Protein AF-A0A1V4HTJ2-F1 (afdb_monomer)

Structure (mmCIF, N/CA/C/O backbone):
data_AF-A0A1V4HTJ2-F1
#
_entry.id   AF-A0A1V4HTJ2-F1
#
loop_
_atom_site.group_PDB
_atom_site.id
_atom_site.type_symbol
_atom_site.label_atom_id
_atom_site.label_alt_id
_atom_site.label_comp_id
_atom_site.label_asym_id
_atom_site.label_entity_id
_atom_site.label_seq_id
_atom_site.pdbx_PDB_ins_code
_atom_site.Cartn_x
_atom_site.Cartn_y
_atom_site.Cartn_z
_atom_site.occupancy
_atom_site.B_iso_or_equiv
_atom_site.auth_seq_id
_atom_site.auth_comp_id
_atom_site.auth_asym_id
_atom_site.auth_atom_id
_atom_site.pdbx_PDB_model_num
ATOM 1 N N . MET A 1 1 ? 7.759 15.441 -9.128 1.00 56.00 1 MET A N 1
ATOM 2 C CA . MET A 1 1 ? 7.019 14.604 -8.163 1.00 56.00 1 MET A CA 1
ATOM 3 C C . MET A 1 1 ? 8.065 13.870 -7.343 1.00 56.00 1 MET A C 1
ATOM 5 O O . MET A 1 1 ? 8.977 13.330 -7.951 1.00 56.00 1 MET A O 1
ATOM 9 N N . ASP A 1 2 ? 8.025 13.967 -6.013 1.00 75.94 2 ASP A N 1
ATOM 10 C CA . ASP A 1 2 ? 9.022 13.337 -5.131 1.00 75.94 2 ASP A CA 1
ATOM 11 C C . ASP A 1 2 ? 8.776 11.819 -5.038 1.00 75.94 2 ASP A C 1
ATOM 13 O O . ASP A 1 2 ? 7.620 11.386 -5.021 1.00 75.94 2 ASP A O 1
ATOM 17 N N . PHE A 1 3 ? 9.842 11.015 -4.963 1.00 71.44 3 PHE A N 1
ATOM 18 C CA . PHE A 1 3 ? 9.771 9.553 -4.861 1.00 71.44 3 PHE A CA 1
ATOM 19 C C . PHE A 1 3 ? 8.927 9.114 -3.662 1.00 71.44 3 PHE A C 1
ATOM 21 O O . PHE A 1 3 ? 8.129 8.188 -3.782 1.00 71.44 3 PHE A O 1
ATOM 28 N N . ARG A 1 4 ? 8.999 9.837 -2.536 1.00 74.19 4 ARG A N 1
ATOM 29 C CA . ARG A 1 4 ? 8.154 9.568 -1.358 1.00 74.19 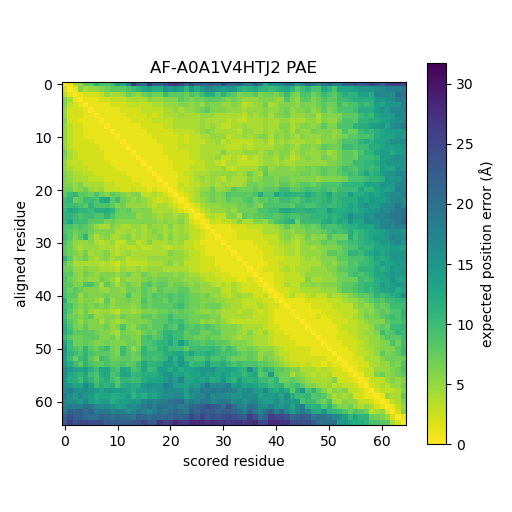4 ARG A CA 1
ATOM 30 C C . ARG A 1 4 ? 6.661 9.689 -1.661 1.00 74.19 4 ARG A C 1
ATOM 32 O O . ARG A 1 4 ? 5.863 8.895 -1.176 1.00 74.19 4 ARG A O 1
ATOM 39 N N . THR A 1 5 ? 6.275 10.660 -2.492 1.00 76.25 5 THR A N 1
ATOM 40 C CA . THR A 1 5 ? 4.870 10.838 -2.893 1.00 76.25 5 THR A CA 1
ATOM 41 C C . THR A 1 5 ? 4.410 9.696 -3.797 1.00 76.25 5 THR A C 1
ATOM 43 O O . THR A 1 5 ? 3.294 9.209 -3.637 1.00 76.25 5 THR A O 1
ATOM 46 N N . ALA A 1 6 ? 5.272 9.237 -4.709 1.00 75.38 6 ALA A N 1
ATOM 47 C CA . ALA A 1 6 ? 4.979 8.091 -5.567 1.00 75.38 6 ALA A CA 1
ATOM 48 C C . ALA A 1 6 ? 4.812 6.800 -4.749 1.00 75.38 6 ALA A C 1
ATOM 50 O O . ALA A 1 6 ? 3.810 6.106 -4.909 1.00 75.38 6 ALA A O 1
ATOM 51 N N . TYR A 1 7 ? 5.715 6.531 -3.800 1.00 76.75 7 TYR A N 1
ATOM 52 C CA . TYR A 1 7 ? 5.594 5.381 -2.899 1.00 76.75 7 TYR A CA 1
ATOM 53 C C . TYR A 1 7 ? 4.312 5.418 -2.076 1.00 76.75 7 TYR A C 1
ATOM 55 O O . TYR A 1 7 ? 3.615 4.412 -1.984 1.00 76.75 7 TYR A O 1
ATOM 63 N N . LYS A 1 8 ? 3.953 6.587 -1.537 1.00 80.62 8 LYS A N 1
ATOM 64 C CA . LYS A 1 8 ? 2.710 6.755 -0.781 1.00 80.62 8 LYS A CA 1
ATOM 65 C C . LYS A 1 8 ? 1.478 6.345 -1.594 1.00 80.62 8 LYS A C 1
ATOM 67 O O . LYS A 1 8 ? 0.595 5.678 -1.062 1.00 80.62 8 LYS A O 1
ATOM 72 N N . MET A 1 9 ? 1.429 6.720 -2.874 1.00 81.31 9 MET A N 1
ATOM 73 C CA . MET A 1 9 ? 0.328 6.355 -3.771 1.00 81.31 9 MET A CA 1
ATOM 74 C C . MET A 1 9 ? 0.294 4.853 -4.061 1.00 81.31 9 MET A C 1
ATOM 76 O O . MET A 1 9 ? -0.777 4.260 -3.996 1.00 81.31 9 MET A O 1
ATOM 80 N N . VAL A 1 10 ? 1.448 4.233 -4.326 1.00 81.88 10 VAL A N 1
ATOM 81 C CA . VAL A 1 10 ? 1.541 2.787 -4.594 1.00 81.88 10 VAL A CA 1
ATOM 82 C C . VAL A 1 10 ? 1.117 1.968 -3.375 1.00 81.88 10 VAL A C 1
ATOM 84 O O . VAL A 1 10 ? 0.285 1.074 -3.498 1.00 81.88 10 VAL A O 1
ATOM 87 N N . ILE A 1 11 ? 1.632 2.307 -2.188 1.00 82.31 11 ILE A N 1
ATOM 88 C CA . ILE A 1 11 ? 1.287 1.617 -0.936 1.00 82.31 11 ILE A CA 1
ATOM 89 C C . ILE A 1 11 ? -0.214 1.743 -0.661 1.00 82.31 11 ILE A C 1
ATOM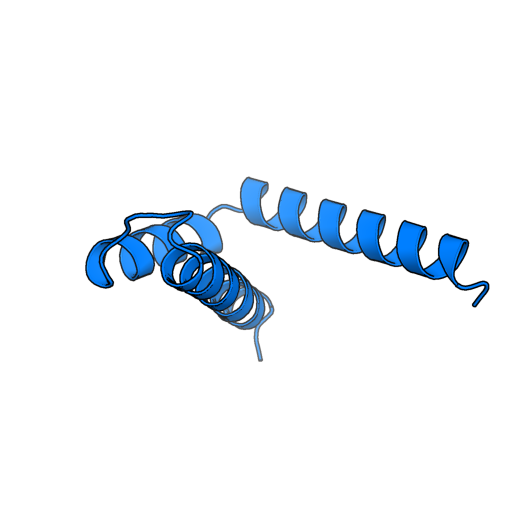 91 O O . ILE A 1 11 ? -0.859 0.753 -0.325 1.00 82.31 11 ILE A O 1
ATOM 95 N N . LYS A 1 12 ? -0.778 2.948 -0.823 1.00 84.88 12 LYS A N 1
ATOM 96 C CA . LYS A 1 12 ? -2.211 3.178 -0.623 1.00 84.88 12 LYS A CA 1
ATOM 97 C C . LYS A 1 12 ? -3.052 2.330 -1.578 1.00 84.88 12 LYS A C 1
ATOM 99 O O . LYS A 1 12 ? -3.927 1.614 -1.108 1.00 84.88 12 LYS A O 1
ATOM 104 N N . ASN A 1 13 ? -2.737 2.365 -2.872 1.00 85.50 13 ASN A N 1
ATOM 105 C CA . ASN A 1 13 ? -3.468 1.619 -3.892 1.00 85.50 13 ASN A CA 1
ATOM 106 C C . ASN A 1 13 ? -3.459 0.106 -3.621 1.00 85.50 13 ASN A C 1
ATOM 108 O O . ASN A 1 13 ? -4.496 -0.537 -3.735 1.00 85.50 13 ASN A O 1
ATOM 112 N N . GLU A 1 14 ? -2.323 -0.474 -3.211 1.00 83.62 14 GLU A N 1
ATOM 113 C CA . GLU A 1 14 ? -2.301 -1.916 -2.928 1.00 83.62 14 GLU A CA 1
ATOM 114 C C . GLU A 1 14 ? -3.029 -2.317 -1.655 1.00 83.62 14 GLU A C 1
ATOM 116 O O . GLU A 1 14 ? -3.640 -3.383 -1.591 1.00 83.62 14 GLU A O 1
ATOM 121 N N . LEU A 1 15 ? -3.003 -1.470 -0.632 1.00 83.44 15 LEU A N 1
ATOM 122 C CA . LEU A 1 15 ? -3.786 -1.732 0.567 1.00 83.44 15 LEU A CA 1
ATOM 123 C C . LEU A 1 15 ? -5.294 -1.613 0.287 1.00 83.44 15 LEU A C 1
ATOM 125 O O . LEU A 1 15 ? -6.054 -2.417 0.822 1.00 83.44 15 LEU A O 1
ATOM 129 N N . GLU A 1 16 ? -5.719 -0.680 -0.571 1.00 82.38 16 GLU A N 1
ATOM 130 C CA . GLU A 1 16 ? -7.108 -0.572 -1.046 1.00 82.38 16 GLU A CA 1
ATOM 131 C C . GLU A 1 16 ? -7.533 -1.824 -1.828 1.00 82.38 16 GLU A C 1
ATOM 133 O O . GLU A 1 16 ? -8.556 -2.419 -1.494 1.00 82.38 16 GLU A O 1
ATOM 138 N N . ASN A 1 17 ? -6.705 -2.310 -2.762 1.00 83.88 17 ASN A N 1
ATOM 139 C CA . ASN A 1 17 ? -6.963 -3.565 -3.482 1.00 83.88 17 ASN A CA 1
ATOM 140 C C . ASN A 1 17 ? -7.155 -4.754 -2.525 1.00 83.88 17 ASN A C 1
ATOM 142 O O . ASN A 1 17 ? -8.076 -5.553 -2.684 1.00 83.88 17 ASN A O 1
ATOM 146 N N . LEU A 1 18 ? -6.306 -4.877 -1.500 1.00 84.25 18 LEU A N 1
ATOM 147 C CA . LEU A 1 18 ? -6.412 -5.962 -0.521 1.00 84.25 18 LEU A CA 1
ATOM 148 C C . LEU A 1 18 ? -7.679 -5.862 0.344 1.00 84.25 18 LEU A C 1
ATOM 150 O O . LEU A 1 18 ? -8.195 -6.896 0.786 1.00 84.25 18 LEU A O 1
ATOM 154 N N . ILE A 1 19 ? -8.170 -4.646 0.595 1.00 85.06 19 ILE A N 1
ATOM 155 C CA . ILE A 1 19 ? -9.452 -4.415 1.271 1.00 85.06 19 ILE A CA 1
ATOM 156 C C . ILE A 1 19 ? -10.607 -4.839 0.362 1.00 85.06 19 ILE A C 1
ATOM 158 O O . ILE A 1 19 ? -11.466 -5.607 0.798 1.00 85.06 19 ILE A O 1
ATOM 162 N N . ASP A 1 20 ? -10.592 -4.420 -0.904 1.00 86.81 20 ASP A N 1
ATOM 163 C CA . ASP A 1 20 ? -11.623 -4.757 -1.892 1.00 86.81 20 A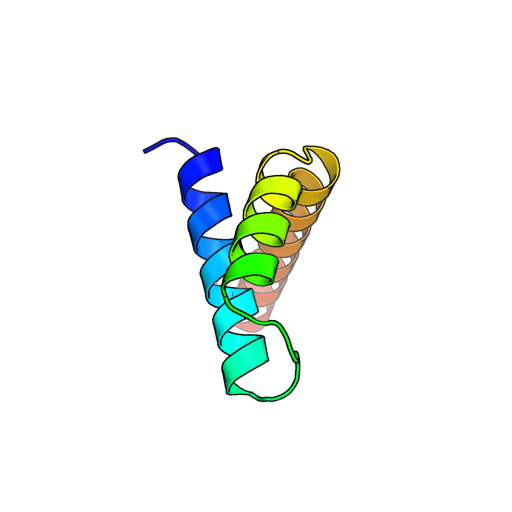SP A CA 1
ATOM 164 C C . ASP A 1 20 ? -11.703 -6.272 -2.157 1.00 86.81 20 ASP A C 1
ATOM 166 O O . ASP A 1 20 ? -12.790 -6.836 -2.308 1.00 86.81 20 ASP A O 1
ATOM 170 N N . GLU A 1 21 ? -10.564 -6.971 -2.120 1.00 90.56 21 GLU A N 1
ATOM 171 C CA . GLU A 1 21 ? -10.483 -8.436 -2.200 1.00 90.56 21 GLU A CA 1
ATOM 172 C C . GLU A 1 21 ? -10.948 -9.156 -0.912 1.00 90.56 21 GLU A C 1
ATOM 174 O O . GLU A 1 21 ? -10.895 -10.387 -0.843 1.00 90.56 21 GLU A O 1
ATOM 179 N N . ASN A 1 22 ? -11.395 -8.432 0.125 1.00 85.19 22 ASN A N 1
ATOM 180 C CA . ASN A 1 22 ? -11.698 -8.946 1.472 1.00 85.19 22 ASN A CA 1
ATOM 181 C C . ASN A 1 22 ? -10.527 -9.702 2.136 1.00 85.19 22 ASN A C 1
ATOM 183 O O . ASN A 1 22 ? -10.725 -10.505 3.052 1.00 85.19 22 ASN A O 1
ATOM 187 N N . ARG A 1 23 ? -9.289 -9.460 1.695 1.00 81.12 23 ARG A N 1
ATOM 188 C CA . ARG A 1 23 ? -8.072 -10.062 2.270 1.00 81.12 23 ARG A CA 1
ATOM 189 C C . ARG A 1 23 ? -7.529 -9.253 3.439 1.00 81.12 23 ARG A C 1
ATOM 191 O O . ARG A 1 23 ? -6.701 -9.747 4.204 1.00 81.12 23 ARG A O 1
ATOM 198 N N . LEU A 1 24 ? -8.008 -8.024 3.580 1.00 8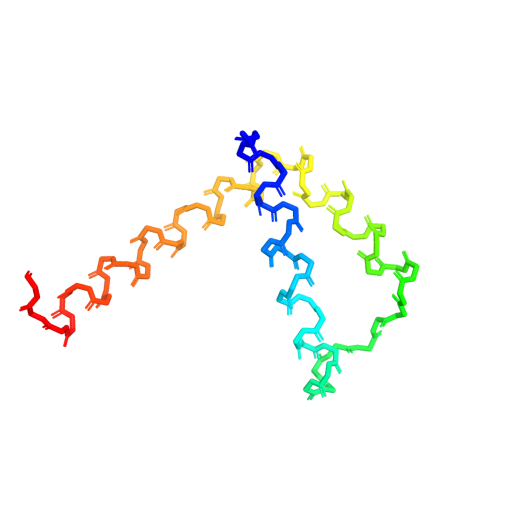1.62 24 LEU A N 1
ATOM 199 C CA . LEU A 1 24 ? -7.631 -7.085 4.615 1.00 81.62 24 LEU A CA 1
ATOM 200 C C . LEU A 1 24 ? -8.898 -6.400 5.133 1.00 81.62 24 LEU A C 1
ATOM 202 O O . LEU A 1 24 ? -9.651 -5.815 4.368 1.00 81.62 24 LEU A O 1
ATOM 206 N N . SER A 1 25 ? -9.145 -6.452 6.440 1.00 84.00 25 SER A N 1
ATOM 207 C CA . SER A 1 25 ? -10.256 -5.715 7.052 1.00 84.00 25 SER A CA 1
ATOM 208 C C . SER A 1 25 ? -9.706 -4.473 7.742 1.00 84.00 25 SER A C 1
ATOM 210 O O . SER A 1 25 ? -9.496 -4.465 8.957 1.00 84.00 25 SER A O 1
ATOM 212 N N . LEU A 1 26 ? -9.441 -3.437 6.951 1.00 82.81 26 LEU A N 1
ATOM 213 C CA . LEU A 1 26 ? -8.954 -2.140 7.412 1.00 82.81 26 LEU A CA 1
ATOM 214 C C . LEU A 1 26 ? -9.972 -1.058 7.046 1.00 82.81 26 LEU A C 1
ATOM 216 O O . LEU A 1 26 ? -10.452 -1.000 5.920 1.00 82.81 26 LEU A O 1
ATOM 220 N N . ASP A 1 27 ? -10.324 -0.221 8.019 1.00 86.19 27 ASP A N 1
ATOM 221 C CA . ASP A 1 27 ? -11.107 0.987 7.759 1.00 86.19 27 ASP A CA 1
ATOM 222 C C . ASP A 1 27 ? -10.213 2.085 7.156 1.00 86.19 27 ASP A C 1
ATOM 224 O O . ASP A 1 27 ? -8.982 2.029 7.243 1.00 86.19 27 ASP A O 1
ATOM 228 N N . SER A 1 28 ? -10.831 3.090 6.527 1.00 80.06 28 SER A N 1
ATOM 229 C CA . SER A 1 28 ? -10.100 4.142 5.809 1.00 80.06 28 SER A CA 1
ATOM 230 C C . SER A 1 28 ? -9.155 4.936 6.714 1.00 80.06 28 SER A C 1
ATOM 232 O O . SER A 1 28 ? -8.090 5.350 6.279 1.00 80.06 28 SER A O 1
ATOM 234 N N . GLU A 1 29 ? -9.515 5.143 7.983 1.00 85.75 29 GLU A N 1
ATOM 235 C CA . GLU A 1 29 ? -8.693 5.902 8.930 1.00 85.75 29 GLU A CA 1
ATOM 236 C C . GLU A 1 29 ? -7.400 5.152 9.276 1.00 85.75 29 GLU A C 1
ATOM 238 O O . GLU A 1 29 ? -6.308 5.727 9.244 1.00 85.75 29 GLU A O 1
ATOM 243 N N . LYS A 1 30 ? -7.496 3.845 9.539 1.00 86.00 30 LYS A N 1
ATOM 244 C CA . LYS A 1 30 ? -6.321 3.005 9.790 1.00 86.00 30 LYS A CA 1
ATOM 245 C C . LYS A 1 30 ? -5.489 2.779 8.536 1.00 86.00 30 LYS A C 1
ATOM 247 O O . LYS A 1 30 ? -4.270 2.681 8.654 1.00 86.00 30 LYS A O 1
ATOM 252 N N . LEU A 1 31 ? -6.113 2.709 7.360 1.00 83.62 31 LEU A N 1
ATOM 253 C CA . LEU A 1 31 ? -5.405 2.680 6.081 1.00 83.62 31 LEU A CA 1
ATOM 254 C C . LEU A 1 31 ? -4.528 3.929 5.928 1.00 83.62 31 LEU A C 1
ATOM 256 O O . LEU A 1 31 ? -3.326 3.814 5.698 1.00 83.62 31 LEU A O 1
ATOM 260 N N . GLU A 1 32 ? -5.106 5.115 6.121 1.00 83.62 32 GLU A N 1
ATOM 261 C CA . GLU A 1 32 ? -4.379 6.381 6.022 1.00 83.62 32 GLU A CA 1
ATOM 262 C C . GLU A 1 32 ? -3.231 6.452 7.042 1.00 83.62 32 GLU A C 1
ATOM 264 O O . GLU A 1 32 ? -2.116 6.853 6.703 1.00 83.62 32 GLU A O 1
ATOM 269 N N . ALA A 1 33 ? -3.477 6.024 8.285 1.00 85.69 33 ALA A N 1
ATOM 270 C CA . ALA A 1 33 ? -2.457 5.963 9.328 1.00 85.69 33 ALA A CA 1
ATOM 271 C C . ALA A 1 33 ? -1.318 4.996 8.966 1.00 85.69 33 ALA A C 1
ATOM 273 O O . ALA A 1 33 ? -0.148 5.343 9.112 1.00 85.69 33 ALA A O 1
ATOM 274 N N . LEU A 1 34 ? -1.646 3.812 8.445 1.00 84.12 34 LEU A N 1
ATOM 275 C CA . LEU A 1 34 ? -0.669 2.809 8.032 1.00 84.12 34 LEU A CA 1
ATOM 276 C C . LEU A 1 34 ? 0.188 3.311 6.866 1.00 84.12 34 LEU A C 1
ATOM 278 O O . LEU A 1 34 ? 1.410 3.226 6.926 1.00 84.12 34 LEU A O 1
ATOM 282 N N . VAL A 1 35 ? -0.429 3.904 5.843 1.00 85.38 35 VAL A N 1
ATOM 283 C CA . VAL A 1 35 ? 0.283 4.532 4.720 1.00 85.38 35 VAL A CA 1
ATOM 284 C C . VAL A 1 35 ? 1.211 5.644 5.220 1.00 85.38 35 VAL A C 1
ATOM 286 O O . VAL A 1 35 ? 2.352 5.750 4.767 1.00 85.38 35 VAL A O 1
ATOM 289 N N . ASN A 1 36 ? 0.749 6.455 6.178 1.00 83.56 36 ASN A N 1
ATOM 290 C CA . ASN A 1 36 ? 1.554 7.521 6.770 1.00 83.56 36 ASN A CA 1
ATOM 291 C C . ASN A 1 36 ? 2.764 6.985 7.553 1.00 83.56 36 ASN A C 1
ATOM 293 O O . ASN A 1 36 ? 3.823 7.595 7.505 1.00 83.56 36 ASN A O 1
ATOM 297 N N . VAL A 1 37 ? 2.662 5.830 8.204 1.00 85.62 37 VAL A N 1
ATOM 298 C CA . VAL A 1 37 ? 3.822 5.203 8.856 1.00 85.62 37 VAL A CA 1
ATOM 299 C C . VAL A 1 37 ? 4.766 4.586 7.818 1.00 85.62 37 VAL A C 1
ATOM 301 O O . VAL A 1 37 ? 5.965 4.848 7.833 1.00 85.62 37 VAL A O 1
ATOM 304 N N . LEU A 1 38 ? 4.232 3.815 6.869 1.00 82.56 38 LEU A N 1
ATOM 305 C CA . LEU A 1 38 ? 5.038 3.052 5.912 1.00 82.56 38 LEU A CA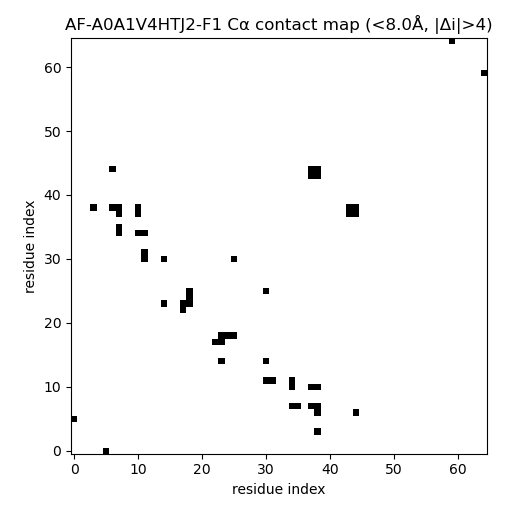 1
ATOM 306 C C . LEU A 1 38 ? 5.818 3.934 4.928 1.00 82.56 38 LEU A C 1
ATOM 308 O O . LEU A 1 38 ? 6.917 3.567 4.526 1.00 82.56 38 LEU A O 1
ATOM 312 N N . HIS A 1 39 ? 5.290 5.099 4.539 1.00 80.06 39 HIS A N 1
ATOM 313 C CA . HIS A 1 39 ? 6.008 6.004 3.628 1.00 80.06 39 HIS A CA 1
ATOM 314 C C . HIS A 1 39 ? 7.141 6.807 4.298 1.00 80.06 39 HIS A C 1
ATOM 316 O O . HIS A 1 39 ? 7.914 7.470 3.601 1.00 80.06 39 HIS A O 1
ATOM 322 N N . GLU A 1 40 ? 7.232 6.779 5.629 1.00 83.69 40 GLU A N 1
ATOM 323 C CA . GLU A 1 40 ? 8.330 7.388 6.392 1.00 83.69 40 GLU A CA 1
ATOM 324 C C . GLU A 1 40 ? 9.385 6.357 6.810 1.00 83.69 40 GLU A C 1
ATOM 326 O O . GLU A 1 40 ? 10.517 6.733 7.116 1.00 83.69 40 GLU A O 1
ATOM 331 N N . ASP A 1 41 ? 9.042 5.068 6.770 1.00 86.50 41 ASP A N 1
ATOM 332 C CA . ASP A 1 41 ? 9.937 3.962 7.089 1.00 86.50 41 ASP A CA 1
ATOM 333 C C . ASP A 1 41 ? 10.920 3.693 5.934 1.00 86.50 41 ASP A C 1
ATOM 335 O O . ASP A 1 41 ? 10.591 3.105 4.899 1.00 86.50 41 ASP A O 1
ATOM 339 N N . GLU A 1 42 ? 12.165 4.139 6.111 1.00 84.44 42 GLU A N 1
ATOM 340 C CA . GLU A 1 42 ? 13.228 3.976 5.116 1.00 84.44 42 GLU A CA 1
ATOM 341 C C . GLU A 1 42 ? 13.604 2.511 4.855 1.00 84.44 42 GLU A C 1
ATOM 343 O O . GLU A 1 42 ? 14.032 2.182 3.744 1.00 84.44 42 GLU A O 1
ATOM 348 N N . GLU A 1 43 ? 13.465 1.628 5.848 1.00 86.50 43 GLU A N 1
ATOM 349 C CA . GLU A 1 43 ? 13.751 0.202 5.689 1.00 86.50 43 GLU A CA 1
ATOM 350 C C . GLU A 1 43 ? 12.651 -0.464 4.862 1.00 86.50 43 GLU A C 1
ATOM 352 O O . GLU A 1 43 ? 12.942 -1.196 3.911 1.00 86.50 43 GLU A O 1
ATOM 357 N N . PHE A 1 44 ? 11.390 -0.139 5.153 1.00 83.81 44 PHE A N 1
ATOM 358 C CA . PHE A 1 44 ? 10.253 -0.586 4.358 1.00 83.81 44 PHE A CA 1
ATOM 359 C C . PHE A 1 44 ? 10.370 -0.134 2.900 1.00 83.81 44 PHE A C 1
ATOM 361 O O . PHE A 1 44 ? 10.248 -0.958 1.993 1.00 83.81 44 PHE A O 1
ATOM 368 N N . LEU A 1 45 ? 10.662 1.149 2.660 1.00 82.88 45 LEU A N 1
ATOM 369 C CA . LEU A 1 45 ? 10.813 1.683 1.305 1.00 82.88 45 LEU A CA 1
ATOM 370 C C . LEU A 1 45 ? 11.968 1.023 0.544 1.00 82.88 45 LEU A C 1
ATOM 372 O O . LEU A 1 45 ? 11.835 0.734 -0.644 1.00 82.88 45 LEU A O 1
ATOM 376 N N . ARG A 1 46 ? 13.086 0.740 1.220 1.00 83.69 46 ARG A N 1
ATOM 377 C CA . ARG A 1 46 ? 14.220 0.031 0.615 1.00 83.69 46 ARG A CA 1
ATOM 378 C C . ARG A 1 46 ? 13.859 -1.405 0.251 1.00 83.69 46 ARG A C 1
ATOM 380 O O . ARG A 1 46 ? 14.156 -1.841 -0.855 1.00 83.69 46 ARG A O 1
ATOM 387 N N . ASN A 1 47 ? 13.179 -2.117 1.147 1.00 82.12 47 ASN A N 1
ATOM 388 C CA . ASN A 1 47 ? 12.713 -3.477 0.888 1.00 82.12 47 ASN A CA 1
ATOM 389 C C . ASN A 1 47 ? 11.670 -3.519 -0.236 1.00 82.12 47 ASN A C 1
ATOM 391 O O . ASN A 1 47 ? 11.691 -4.436 -1.054 1.00 82.12 47 ASN A O 1
ATOM 395 N N . LEU A 1 48 ? 10.782 -2.525 -0.302 1.00 80.62 48 LEU A N 1
ATOM 396 C CA . LEU A 1 48 ? 9.812 -2.381 -1.383 1.00 80.62 48 LEU A CA 1
ATOM 397 C C . LEU A 1 48 ? 10.513 -2.151 -2.726 1.00 80.62 48 LEU A C 1
ATOM 399 O O . LEU A 1 48 ? 10.189 -2.834 -3.691 1.00 80.62 48 LEU A O 1
ATOM 403 N N . ASN A 1 49 ? 11.498 -1.250 -2.780 1.00 81.00 49 ASN A N 1
ATOM 404 C CA . ASN A 1 49 ? 12.267 -1.005 -3.998 1.00 81.00 49 ASN A CA 1
ATOM 405 C C . ASN A 1 49 ? 13.023 -2.259 -4.459 1.00 81.00 49 ASN A C 1
ATOM 407 O O . ASN A 1 49 ? 12.925 -2.628 -5.623 1.00 81.00 49 ASN A O 1
ATOM 411 N N . ASN A 1 50 ? 13.697 -2.959 -3.541 1.00 80.81 50 ASN A N 1
ATOM 412 C CA . ASN A 1 50 ? 14.409 -4.199 -3.862 1.00 80.81 50 ASN A CA 1
ATOM 413 C C . ASN A 1 50 ? 13.462 -5.270 -4.420 1.00 80.81 50 ASN A C 1
ATOM 415 O O . ASN A 1 50 ? 13.780 -5.910 -5.413 1.00 80.81 50 ASN A O 1
ATOM 419 N N . LYS A 1 51 ? 12.270 -5.432 -3.831 1.00 78.75 51 LYS A N 1
ATOM 420 C CA . LYS A 1 51 ? 11.264 -6.372 -4.346 1.00 78.75 51 LYS A CA 1
ATOM 421 C C . LYS A 1 51 ? 10.739 -5.981 -5.721 1.00 78.75 51 LYS A C 1
ATOM 423 O O . LYS A 1 51 ? 10.465 -6.861 -6.524 1.00 78.75 51 LYS A O 1
ATOM 428 N N . ILE A 1 52 ? 10.562 -4.686 -5.986 1.00 79.56 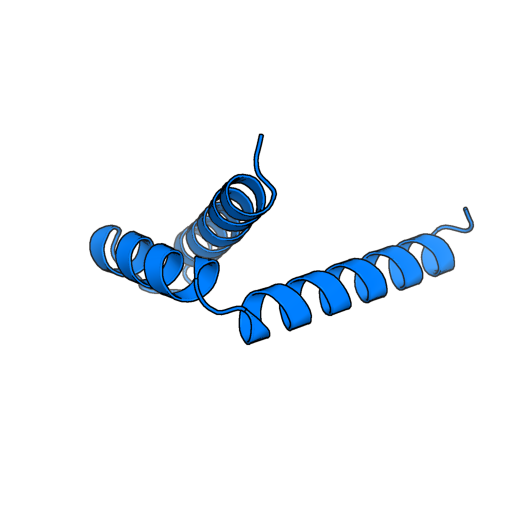52 ILE A N 1
ATOM 429 C CA . ILE A 1 52 ? 10.155 -4.204 -7.311 1.00 79.56 52 ILE A CA 1
ATOM 430 C C . ILE A 1 52 ? 11.257 -4.499 -8.331 1.00 79.56 52 ILE A C 1
ATOM 432 O O . ILE A 1 52 ? 10.952 -4.983 -9.415 1.00 79.56 52 ILE A O 1
ATOM 436 N N . GLU A 1 53 ? 12.521 -4.250 -7.987 1.00 77.50 53 GLU A N 1
ATOM 437 C CA . GLU A 1 53 ? 13.664 -4.580 -8.843 1.00 77.50 53 GLU A CA 1
ATOM 438 C C . GLU A 1 53 ? 13.736 -6.086 -9.126 1.00 77.50 53 GLU A C 1
ATOM 440 O O . GLU A 1 53 ? 13.818 -6.468 -10.289 1.00 77.50 53 GLU A O 1
ATOM 445 N N . GLU A 1 54 ? 13.611 -6.937 -8.103 1.00 74.94 54 GLU A N 1
ATOM 446 C CA . GLU A 1 54 ? 13.542 -8.397 -8.261 1.00 74.94 54 GLU A CA 1
ATOM 447 C C . GLU A 1 54 ? 12.384 -8.812 -9.179 1.00 74.94 54 GLU A C 1
ATOM 449 O O . GLU A 1 54 ? 12.585 -9.572 -10.120 1.00 74.94 54 GLU A O 1
ATOM 454 N N . TYR A 1 55 ? 11.187 -8.255 -8.976 1.00 68.88 55 TYR A N 1
ATOM 455 C CA . TYR A 1 55 ? 10.017 -8.583 -9.793 1.00 68.88 55 TYR A CA 1
ATOM 456 C C . TYR A 1 55 ? 10.173 -8.137 -11.252 1.00 68.88 55 TYR A C 1
ATOM 458 O O . TYR A 1 55 ? 9.691 -8.811 -12.157 1.00 68.88 55 TYR A O 1
ATOM 466 N N . LEU A 1 56 ? 10.831 -7.000 -11.498 1.00 71.44 56 LEU A N 1
ATOM 467 C CA . LEU A 1 56 ? 11.114 -6.511 -12.849 1.00 71.44 56 LEU A CA 1
ATOM 468 C C . LEU A 1 56 ? 12.184 -7.351 -13.549 1.00 71.44 56 LEU A C 1
ATOM 470 O O . LEU A 1 56 ? 12.060 -7.582 -14.750 1.00 71.44 56 LEU A O 1
ATOM 474 N N . VAL A 1 57 ? 13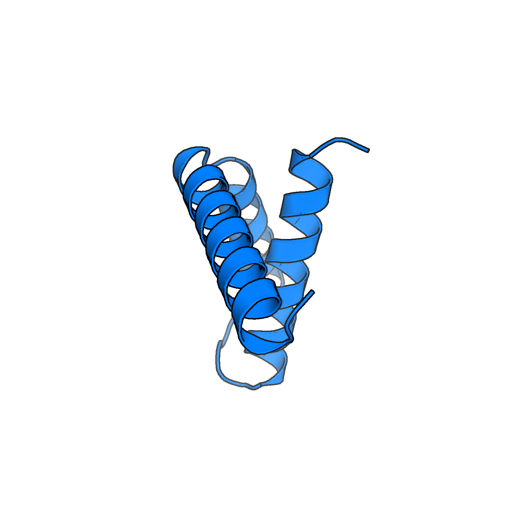.200 -7.812 -12.817 1.00 69.06 57 VAL A 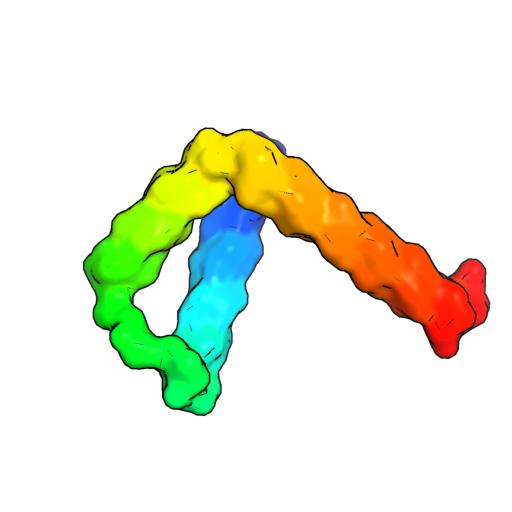N 1
ATOM 475 C CA . VAL A 1 57 ? 14.212 -8.744 -13.334 1.00 69.06 57 VAL A CA 1
ATOM 476 C C . VAL A 1 57 ? 13.556 -10.076 -13.683 1.00 69.06 57 VAL A C 1
ATOM 478 O O . VAL A 1 57 ? 13.646 -10.505 -14.828 1.00 69.06 57 VAL A O 1
ATOM 481 N N . ASP A 1 58 ? 12.790 -10.658 -12.759 1.00 66.00 58 ASP A N 1
ATOM 482 C CA . ASP A 1 58 ? 12.052 -11.901 -12.996 1.00 66.00 58 ASP A CA 1
ATOM 483 C C . ASP A 1 58 ? 11.050 -11.751 -14.152 1.00 66.00 58 ASP A C 1
ATOM 485 O O . ASP A 1 58 ? 10.843 -12.681 -14.932 1.00 66.00 58 ASP A O 1
ATOM 489 N N . PHE A 1 59 ? 10.405 -10.590 -14.297 1.00 60.47 59 PHE A N 1
ATOM 490 C CA . PHE A 1 59 ? 9.515 -10.314 -15.423 1.00 60.47 59 PHE A CA 1
ATOM 491 C C . PHE A 1 59 ? 10.285 -10.211 -16.748 1.00 60.47 59 PHE A C 1
ATOM 493 O O . PHE A 1 59 ? 9.849 -10.782 -17.743 1.00 60.47 59 PHE A O 1
ATOM 500 N N . GLY A 1 60 ? 11.431 -9.526 -16.774 1.00 61.25 60 GLY A N 1
ATOM 501 C CA . GLY A 1 60 ? 12.298 -9.452 -17.954 1.00 61.25 60 GLY A CA 1
ATOM 502 C C . GLY A 1 60 ? 12.801 -10.828 -18.392 1.00 61.25 60 GLY A C 1
ATOM 503 O O . GLY A 1 60 ? 12.701 -11.170 -19.570 1.00 61.25 60 GLY A O 1
ATOM 504 N N . ASP A 1 61 ? 13.226 -11.648 -17.430 1.00 67.56 61 ASP A N 1
ATOM 505 C CA . ASP A 1 61 ? 13.714 -13.009 -17.662 1.00 67.56 61 ASP A CA 1
ATOM 506 C C . ASP A 1 61 ? 12.599 -13.951 -18.153 1.00 67.56 61 ASP A C 1
ATOM 508 O O . ASP A 1 61 ? 12.829 -14.787 -19.025 1.00 67.56 61 ASP A O 1
ATOM 512 N N . ASN A 1 62 ? 11.370 -13.811 -17.637 1.00 59.09 62 ASN A N 1
ATOM 513 C CA . ASN A 1 62 ? 10.235 -14.657 -18.032 1.00 59.09 62 ASN A CA 1
ATOM 5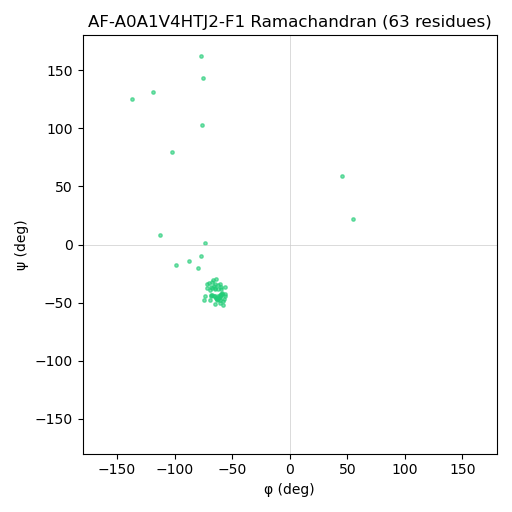14 C C . ASN A 1 62 ? 9.582 -14.259 -19.366 1.00 59.09 62 ASN A C 1
ATOM 516 O O . ASN A 1 62 ? 8.872 -15.078 -19.954 1.00 59.09 62 ASN A O 1
ATOM 520 N N . TYR A 1 63 ? 9.781 -13.025 -19.836 1.00 57.34 63 TYR A N 1
ATOM 521 C CA . TYR A 1 63 ? 9.195 -12.521 -21.084 1.00 57.34 63 TYR A CA 1
ATOM 522 C C . TYR A 1 63 ? 10.229 -12.247 -22.196 1.00 57.34 63 TYR A C 1
ATOM 524 O O . TYR A 1 63 ? 9.838 -11.726 -23.239 1.00 57.34 63 TYR A O 1
ATOM 532 N N . GLU A 1 64 ? 11.498 -12.640 -22.003 1.00 51.41 64 GLU A N 1
ATOM 533 C CA . GLU A 1 64 ? 12.615 -12.497 -22.960 1.00 51.41 64 GLU A CA 1
ATOM 534 C C . GLU A 1 64 ? 12.685 -11.101 -23.618 1.00 51.41 64 GLU A C 1
ATOM 536 O O . GLU A 1 64 ? 12.599 -10.966 -24.843 1.00 51.41 64 GLU A O 1
ATOM 541 N N . LEU A 1 65 ? 12.832 -10.051 -22.802 1.00 48.81 65 LEU A N 1
ATOM 542 C CA . LEU A 1 65 ? 13.235 -8.718 -23.284 1.00 48.81 65 LEU A CA 1
ATOM 543 C C . LEU A 1 65 ? 14.759 -8.560 -23.336 1.00 48.81 65 LEU A C 1
ATOM 545 O O . LEU A 1 65 ? 15.440 -9.020 -22.396 1.00 48.81 65 LEU A O 1
#

Secondary structure (DSSP, 8-state):
--HHHHHHHHHHHHHHHHHHTTS----HHHHHHHHHHHTT-HHHHHHHHHHHHHHHHHHHHHHT-

Radius of gyration: 13.86 Å; Cα contacts (8 Å, |Δi|>4): 27; chains: 1; bounding box: 26×29×33 Å

Sequence (65 aa):
MDFRTAYKMVIKNELENLIDENRLSLDSEKLEALVNVLHEDEEFLRNLNNKIEEYLVDFGDNYEL

Organism: NCBI:txid1469647

Nearest PDB structures (foldseek):
  6tdu-assembly1_Q  TM=4.188E-01  e=8.624E+00  Euglena gracilis

pLDDT: mean 78.42, std 9.24, range [48.81, 90.56]

Solvent-accessible surface area (backbone atoms only — not comparable to full-atom values): 3737 Å² total; per-residue (Å²): 136,58,70,59,60,54,50,36,50,53,53,42,54,53,54,50,51,34,34,76,70,69,76,36,96,68,56,72,69,57,46,54,52,49,39,59,52,50,57,68,36,66,66,58,47,49,53,51,50,51,52,52,52,51,51,50,49,54,47,36,69,77,65,74,111

Mean predicted aligned error: 7.58 Å

Foldseek 3Di:
DDPLVVQLVVQLVVVVVCVVVVVDDDDPVVSNVVSVVQSVDPVNVVVVVVVVVVVVVVVCVVVVD